Protein AF-A0A8X7WHZ4-F1 (afdb_monomer)

pLDDT: mean 87.05, std 12.09, range [49.41, 98.06]

Organism: Brassica carinata (NCBI:txid52824)

Nearest PDB structures (foldseek):
  6ik8-assembly1_B  TM=5.846E-01  e=3.376E-05  Solanum lycopersicum
  3w5g-assembly2_B  TM=5.851E-01  e=4.104E-05  Solanum lycopersicum
  3w5f-assembly2_B  TM=6.446E-01  e=1.241E-04  Solanum lycopersicum

Radius of gyration: 20.97 Å; Cα contacts (8 Å, |Δi|>4): 102; chains: 1; bounding box: 47×42×49 Å

Structure (mmCIF, N/CA/C/O backbone):
data_AF-A0A8X7WHZ4-F1
#
_entry.id   AF-A0A8X7WHZ4-F1
#
loop_
_atom_site.group_PDB
_atom_site.id
_atom_site.type_symbol
_atom_site.label_atom_id
_atom_site.label_alt_id
_atom_site.label_comp_id
_atom_site.label_asym_id
_atom_site.label_entity_id
_atom_site.label_seq_id
_atom_site.pdbx_PDB_ins_code
_atom_site.Cartn_x
_atom_site.Cartn_y
_atom_site.Cartn_z
_atom_site.occupancy
_atom_site.B_iso_or_equiv
_atom_site.auth_seq_id
_atom_site.auth_comp_id
_atom_site.auth_asym_id
_atom_site.auth_atom_id
_atom_site.pdbx_PDB_model_num
ATOM 1 N N . MET A 1 1 ? -17.214 -5.904 23.981 1.00 49.41 1 MET A N 1
ATOM 2 C CA . MET A 1 1 ? -16.076 -6.422 23.190 1.00 49.41 1 MET A CA 1
ATOM 3 C C . MET A 1 1 ? -15.642 -5.306 22.251 1.00 49.41 1 MET A C 1
ATOM 5 O O . MET A 1 1 ? -16.385 -5.040 21.320 1.00 49.41 1 MET A O 1
ATOM 9 N N . GLN A 1 2 ? -14.577 -4.552 22.545 1.00 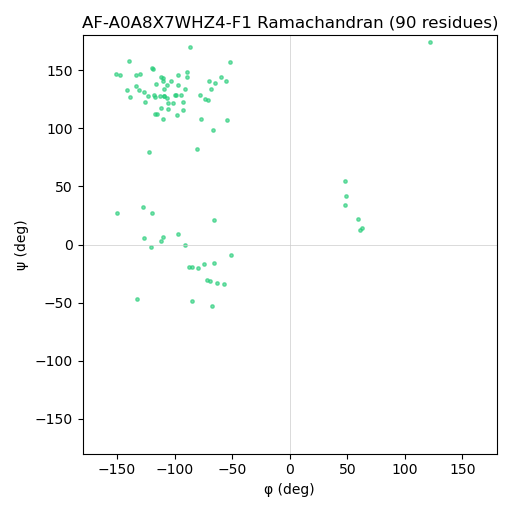57.50 2 GLN A N 1
ATOM 10 C CA . GLN A 1 2 ? -14.266 -3.334 21.767 1.00 57.50 2 GLN A CA 1
ATOM 11 C C . GLN A 1 2 ? -12.763 -2.991 21.686 1.00 57.50 2 GLN A C 1
ATOM 13 O O . GLN A 1 2 ? -12.409 -1.839 21.490 1.00 57.50 2 GLN A O 1
ATOM 18 N N . ASN A 1 3 ? -11.877 -3.991 21.784 1.00 76.00 3 ASN A N 1
ATOM 19 C CA . ASN A 1 3 ? -10.418 -3.787 21.747 1.00 76.00 3 ASN A CA 1
ATOM 20 C C . ASN A 1 3 ? -9.700 -4.657 20.702 1.00 76.00 3 ASN A C 1
ATOM 22 O O . ASN A 1 3 ? -8.568 -5.076 20.920 1.00 76.00 3 ASN A O 1
ATOM 26 N N . CYS A 1 4 ? -10.337 -4.968 19.575 1.00 89.38 4 CYS A N 1
ATOM 27 C CA . CYS A 1 4 ? -9.646 -5.631 18.471 1.00 89.38 4 CYS A CA 1
ATOM 28 C C . CYS A 1 4 ? -9.659 -4.762 17.217 1.00 89.38 4 CYS A C 1
ATOM 30 O O . CYS A 1 4 ? -10.551 -3.946 17.015 1.00 89.38 4 CYS A O 1
ATOM 32 N N . VAL A 1 5 ? -8.632 -4.936 16.393 1.00 93.75 5 VAL A N 1
ATOM 33 C CA . VAL A 1 5 ? -8.524 -4.327 15.070 1.00 93.75 5 VAL A CA 1
ATOM 34 C C . VAL A 1 5 ? -8.489 -5.479 14.070 1.00 93.75 5 VAL A C 1
ATOM 36 O O . VAL A 1 5 ? -7.545 -6.267 14.094 1.00 93.75 5 VAL A O 1
ATOM 39 N N . PRO A 1 6 ? -9.530 -5.649 13.241 1.00 95.25 6 PRO A N 1
ATOM 40 C CA . PRO A 1 6 ? -9.531 -6.644 12.181 1.00 95.25 6 PRO A CA 1
ATOM 41 C C . PRO A 1 6 ? -8.474 -6.371 11.108 1.00 95.25 6 PRO A C 1
ATOM 43 O O . PRO A 1 6 ? -8.316 -5.241 10.638 1.00 95.25 6 PRO A O 1
ATOM 46 N N . PHE A 1 7 ? -7.835 -7.452 10.666 1.00 97.12 7 PHE A N 1
ATOM 47 C CA . PHE A 1 7 ? -6.950 -7.489 9.507 1.00 97.12 7 PHE A CA 1
ATOM 48 C C . PHE A 1 7 ? -7.555 -8.426 8.463 1.00 97.12 7 PHE A C 1
ATOM 50 O O . PHE A 1 7 ? -7.901 -9.567 8.775 1.00 97.12 7 PHE A O 1
ATOM 57 N N . LEU A 1 8 ? -7.710 -7.941 7.231 1.00 97.56 8 LEU A N 1
ATOM 58 C CA . LEU A 1 8 ? -8.201 -8.735 6.105 1.00 97.56 8 LEU A CA 1
ATOM 59 C C . LEU A 1 8 ? -7.052 -8.975 5.127 1.00 97.56 8 LEU A C 1
ATOM 61 O O . LEU A 1 8 ? -6.636 -8.045 4.436 1.00 97.56 8 LEU A O 1
ATOM 65 N N . SER A 1 9 ? -6.552 -10.208 5.076 1.00 97.69 9 SER A N 1
ATOM 66 C CA . SER A 1 9 ? -5.391 -10.586 4.264 1.00 97.69 9 SER A CA 1
ATOM 67 C C . SER A 1 9 ? -5.793 -11.406 3.041 1.00 97.69 9 SER A C 1
ATOM 69 O O . SER A 1 9 ? -6.611 -12.321 3.125 1.00 97.69 9 SER A O 1
ATOM 71 N N . ASN A 1 10 ? -5.185 -11.090 1.902 1.00 98.06 10 ASN A N 1
ATOM 72 C CA . ASN A 1 10 ? -5.246 -11.871 0.678 1.00 98.06 10 ASN A CA 1
ATOM 73 C C . ASN A 1 10 ? -3.848 -12.404 0.348 1.00 98.06 10 ASN A C 1
ATOM 75 O O . ASN A 1 10 ? -2.962 -11.634 -0.017 1.00 98.06 10 ASN A O 1
ATOM 79 N N . TYR A 1 11 ? -3.673 -13.721 0.443 1.00 97.44 11 TYR A N 1
ATOM 80 C CA . TYR A 1 11 ? -2.405 -14.402 0.167 1.00 97.44 11 TYR A CA 1
ATOM 81 C C . TYR A 1 11 ? -2.255 -14.858 -1.296 1.00 97.44 11 TYR A C 1
ATOM 83 O O . TYR A 1 11 ? -1.228 -15.427 -1.658 1.00 97.44 11 TYR A O 1
ATOM 91 N N . HIS A 1 12 ? -3.248 -14.622 -2.163 1.00 96.62 12 HIS A N 1
ATOM 92 C CA . HIS A 1 12 ? -3.102 -14.906 -3.590 1.00 96.62 12 HIS A CA 1
ATOM 93 C C . HIS A 1 12 ? -2.145 -13.900 -4.234 1.00 96.62 12 HIS A C 1
ATOM 95 O O . HIS A 1 12 ? -2.376 -12.696 -4.163 1.00 96.62 12 HIS A O 1
ATOM 101 N N . MET A 1 13 ? -1.095 -14.395 -4.894 1.00 93.38 13 MET A N 1
ATOM 102 C CA . MET A 1 13 ? -0.022 -13.549 -5.439 1.00 93.38 13 MET A CA 1
ATOM 103 C C . MET A 1 13 ? -0.456 -12.685 -6.625 1.00 93.38 13 MET A C 1
ATOM 105 O O . MET A 1 13 ? 0.045 -11.583 -6.790 1.00 93.38 13 MET A O 1
ATOM 109 N N . ASN A 1 14 ? -1.401 -13.174 -7.434 1.00 95.75 14 ASN A N 1
ATOM 110 C CA . ASN A 1 14 ? -1.719 -12.577 -8.738 1.00 95.75 14 ASN A CA 1
ATOM 111 C C . ASN A 1 14 ? -3.208 -12.244 -8.910 1.00 95.75 14 ASN A C 1
ATOM 113 O O . ASN A 1 14 ? -3.636 -11.882 -10.002 1.00 95.75 14 ASN A O 1
ATOM 117 N N . ALA A 1 15 ? -4.023 -12.417 -7.866 1.00 96.62 15 ALA A N 1
ATOM 118 C CA . ALA A 1 15 ? -5.470 -12.276 -7.967 1.00 96.62 15 ALA A CA 1
ATOM 119 C C . ALA A 1 15 ? -6.042 -11.433 -6.828 1.00 96.62 15 ALA A C 1
ATOM 121 O O . ALA A 1 15 ? -5.706 -11.620 -5.657 1.00 96.62 15 ALA A O 1
ATOM 122 N N . HIS A 1 16 ? -6.959 -10.534 -7.187 1.00 96.81 16 HIS A N 1
ATOM 123 C CA . HIS A 1 16 ? -7.786 -9.816 -6.226 1.00 96.81 16 HIS A CA 1
ATOM 124 C C . HIS A 1 16 ? -8.789 -10.773 -5.576 1.00 96.81 16 HIS A C 1
ATOM 126 O O . HIS A 1 16 ? -9.395 -11.602 -6.254 1.00 96.81 16 HIS A O 1
ATOM 132 N N . ALA A 1 17 ? -9.022 -10.609 -4.277 1.00 97.38 17 ALA A N 1
ATOM 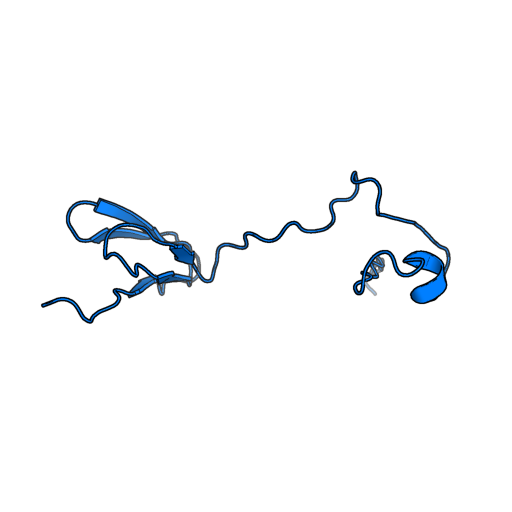133 C CA . ALA A 1 17 ? -10.054 -11.336 -3.549 1.00 97.38 17 ALA A CA 1
ATOM 134 C C . ALA A 1 17 ? -11.190 -10.389 -3.154 1.00 97.38 17 ALA A C 1
ATOM 136 O O . ALA A 1 17 ? -10.956 -9.240 -2.780 1.00 97.38 17 ALA A O 1
ATOM 137 N N . LYS A 1 18 ? -12.433 -10.876 -3.198 1.00 97.44 18 LYS A N 1
ATOM 138 C CA . LYS A 1 18 ? -13.590 -10.170 -2.641 1.00 97.44 18 LYS A CA 1
ATOM 139 C C . LYS A 1 18 ? -14.099 -10.948 -1.440 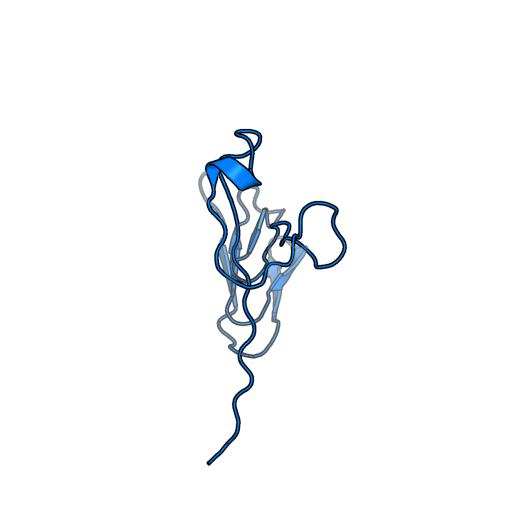1.00 97.44 18 LYS A C 1
ATOM 141 O O . LYS A 1 18 ? -14.534 -12.085 -1.585 1.00 97.44 18 LYS A O 1
ATOM 146 N N . VAL A 1 19 ? -14.058 -10.332 -0.267 1.00 96.00 19 VAL A N 1
ATOM 147 C CA . VAL A 1 19 ? -14.470 -10.964 0.992 1.00 96.00 19 VAL A CA 1
ATOM 148 C C . VAL A 1 19 ? -15.624 -10.200 1.624 1.00 96.00 19 VAL A C 1
ATOM 150 O O . VAL A 1 19 ? -15.771 -8.996 1.409 1.00 96.00 19 VAL A O 1
ATOM 153 N N . VAL A 1 20 ? -16.457 -10.900 2.393 1.00 96.88 20 VAL A N 1
ATOM 154 C CA . VAL A 1 20 ? -17.512 -10.283 3.202 1.00 96.88 20 VAL A CA 1
ATOM 155 C C . VAL A 1 20 ? -17.093 -10.323 4.662 1.00 96.88 20 VAL A C 1
ATOM 157 O O . VAL A 1 20 ? -16.890 -11.397 5.218 1.00 96.88 20 VAL A O 1
ATOM 160 N N . PHE A 1 21 ? -17.008 -9.156 5.292 1.00 95.88 21 PHE A N 1
ATOM 161 C CA . PHE A 1 21 ? -16.766 -9.007 6.725 1.00 95.88 21 PHE A CA 1
ATOM 162 C C . PHE A 1 21 ? -17.800 -8.033 7.291 1.00 95.88 21 PHE A C 1
ATOM 164 O O . PHE A 1 21 ? -18.074 -7.001 6.684 1.00 95.88 21 PHE A O 1
ATOM 171 N N . ASN A 1 22 ? -18.448 -8.370 8.409 1.00 94.38 22 ASN A N 1
ATOM 172 C CA . ASN A 1 22 ? -19.514 -7.546 9.003 1.00 94.38 22 ASN A CA 1
ATOM 173 C C . ASN A 1 22 ? -20.597 -7.086 8.001 1.00 94.38 22 ASN A C 1
ATOM 175 O O . ASN A 1 22 ? -21.045 -5.939 8.034 1.00 94.38 22 ASN A O 1
ATOM 179 N N . LYS A 1 23 ? -21.026 -7.987 7.099 1.00 96.00 23 LYS A N 1
ATOM 180 C CA . LYS A 1 23 ? -22.021 -7.727 6.033 1.00 96.00 23 LYS A CA 1
ATOM 181 C C . LYS A 1 23 ? -21.591 -6.665 5.002 1.00 96.00 23 LYS A C 1
ATOM 183 O O . LYS A 1 23 ? -22.421 -6.189 4.234 1.00 96.00 23 LYS A O 1
ATOM 188 N N . ARG A 1 24 ? -20.306 -6.299 4.966 1.00 95.31 24 ARG A N 1
ATOM 189 C CA . ARG A 1 24 ? -19.705 -5.386 3.986 1.00 95.31 24 ARG A CA 1
ATOM 190 C C . ARG A 1 24 ? -18.752 -6.147 3.079 1.00 95.31 24 ARG A C 1
ATOM 192 O O . ARG A 1 24 ? -18.075 -7.070 3.525 1.00 95.31 24 ARG A O 1
ATOM 199 N N . HIS A 1 25 ? -18.700 -5.754 1.811 1.00 96.88 25 HIS A N 1
ATOM 200 C CA . HIS A 1 25 ? -17.767 -6.321 0.844 1.00 96.88 25 HIS A CA 1
ATOM 201 C C . HIS A 1 25 ? -16.463 -5.523 0.823 1.00 96.88 25 HIS A C 1
ATOM 203 O O . HIS A 1 25 ? -16.495 -4.300 0.712 1.00 96.88 25 HIS A O 1
ATOM 209 N N . TYR A 1 26 ? -15.333 -6.224 0.843 1.00 96.69 26 TYR A N 1
ATOM 210 C CA . TYR A 1 26 ? -14.000 -5.646 0.701 1.00 96.69 26 TYR A CA 1
ATOM 211 C C . TYR A 1 26 ? -13.290 -6.302 -0.477 1.00 96.69 26 TYR A C 1
ATOM 213 O O . TYR A 1 26 ? -13.210 -7.528 -0.551 1.00 96.69 26 TYR A O 1
ATOM 221 N N . THR A 1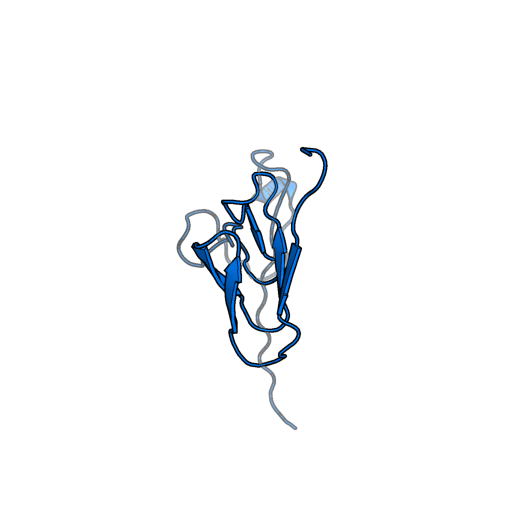 27 ? -12.774 -5.480 -1.388 1.00 96.56 27 THR A N 1
ATOM 222 C CA . THR A 1 27 ? -11.882 -5.931 -2.459 1.00 96.56 27 THR A CA 1
ATOM 223 C C . THR A 1 27 ? -10.448 -5.782 -1.976 1.00 96.56 27 THR A C 1
ATOM 225 O O . THR A 1 27 ? -9.987 -4.666 -1.734 1.00 96.56 27 THR A O 1
ATOM 228 N N . LEU A 1 28 ? -9.752 -6.903 -1.837 1.00 97.06 28 LEU A N 1
ATOM 229 C CA . LEU A 1 28 ? -8.364 -6.980 -1.407 1.00 97.06 28 LEU A CA 1
ATOM 230 C C . LEU A 1 28 ? -7.476 -7.188 -2.639 1.00 97.06 28 LEU A C 1
ATOM 232 O O . LEU A 1 28 ? -7.674 -8.171 -3.361 1.00 97.06 28 LEU A O 1
ATOM 236 N N . PRO A 1 29 ? -6.511 -6.294 -2.908 1.00 97.25 29 PRO A N 1
ATOM 237 C CA . PRO A 1 29 ? -5.458 -6.545 -3.883 1.00 97.25 29 PRO A CA 1
ATOM 238 C C . PRO A 1 29 ? -4.731 -7.865 -3.651 1.00 97.25 29 PRO A C 1
ATOM 240 O O . PRO A 1 29 ? -4.750 -8.412 -2.542 1.00 97.25 29 PRO A O 1
ATOM 243 N N . ALA A 1 30 ? -4.114 -8.378 -4.711 1.00 97.12 30 ALA A N 1
ATOM 244 C CA . ALA A 1 30 ? -3.221 -9.520 -4.614 1.00 97.12 30 ALA A CA 1
ATOM 245 C C . ALA A 1 30 ? -2.111 -9.236 -3.590 1.00 97.12 30 ALA A C 1
ATOM 247 O O . ALA A 1 30 ? -1.641 -8.104 -3.491 1.00 97.12 30 ALA A O 1
ATOM 248 N N . TRP A 1 31 ? -1.749 -10.253 -2.810 1.00 97.44 31 TRP A N 1
ATOM 249 C CA . TRP A 1 31 ? -0.690 -10.190 -1.801 1.00 97.44 31 TRP A CA 1
ATOM 250 C C . TRP A 1 31 ? -0.764 -8.961 -0.879 1.00 97.44 31 TRP A C 1
ATOM 252 O O . TRP A 1 31 ? 0.174 -8.172 -0.765 1.00 97.44 31 TRP A O 1
ATOM 262 N N . SER A 1 32 ? -1.912 -8.760 -0.232 1.00 97.75 32 SER A N 1
ATOM 263 C CA . SER A 1 32 ? -2.149 -7.548 0.557 1.00 97.75 32 SER A CA 1
ATOM 264 C C . SER A 1 32 ? -2.867 -7.808 1.871 1.00 97.75 32 SER A C 1
ATOM 266 O O . SER A 1 32 ? -3.567 -8.807 2.029 1.00 97.75 32 SER A O 1
ATOM 268 N N . THR A 1 33 ? -2.711 -6.886 2.820 1.00 97.31 33 THR A N 1
ATOM 269 C CA . THR A 1 33 ? -3.493 -6.850 4.060 1.00 97.31 33 THR A CA 1
ATOM 270 C C . THR A 1 33 ? -4.127 -5.477 4.241 1.00 97.31 33 THR A C 1
ATOM 272 O O . THR A 1 33 ? -3.446 -4.461 4.116 1.00 97.31 33 THR A O 1
ATOM 275 N N . SER A 1 34 ? -5.428 -5.453 4.542 1.00 97.06 34 SER A N 1
ATOM 276 C CA . SER A 1 34 ? -6.188 -4.248 4.896 1.00 97.06 34 SER A CA 1
ATOM 277 C C . SER A 1 34 ? -6.433 -4.161 6.402 1.00 97.06 34 SER A C 1
ATOM 279 O O . SER A 1 34 ? -6.767 -5.170 7.024 1.00 97.06 34 SER A O 1
ATOM 281 N N . ILE A 1 35 ? -6.337 -2.955 6.966 1.00 96.12 35 ILE A N 1
ATOM 282 C CA . ILE A 1 35 ? -6.513 -2.676 8.404 1.00 96.12 35 ILE A CA 1
ATOM 283 C C . ILE A 1 35 ? -7.822 -1.911 8.623 1.00 96.12 35 ILE A C 1
ATOM 285 O O . ILE A 1 35 ? -8.046 -0.887 7.972 1.00 96.12 35 ILE A O 1
ATOM 289 N N . LEU A 1 36 ? -8.688 -2.396 9.524 1.00 96.06 36 LEU A N 1
ATOM 290 C CA . LEU A 1 36 ? -10.003 -1.799 9.800 1.00 96.06 36 LEU A CA 1
ATOM 291 C C . LEU A 1 36 ? -10.154 -1.407 11.285 1.00 96.06 36 LEU A C 1
ATOM 293 O O . LEU A 1 36 ? -10.814 -2.129 12.030 1.00 96.06 36 LEU A O 1
ATOM 297 N N . PRO A 1 37 ? -9.602 -0.271 11.748 1.00 94.44 37 PRO A N 1
ATOM 298 C CA . PRO A 1 37 ? -9.638 0.116 13.165 1.00 94.44 37 PRO A CA 1
ATOM 299 C C . PRO A 1 37 ? -11.054 0.220 13.749 1.00 94.44 37 PRO A C 1
ATOM 301 O O . PRO A 1 37 ? -11.291 -0.130 14.901 1.00 94.44 37 PRO A O 1
ATOM 304 N N . ASP A 1 38 ? -12.019 0.654 12.938 1.00 93.50 38 ASP A N 1
ATOM 305 C CA . ASP A 1 38 ? -13.425 0.835 13.316 1.00 93.50 38 ASP A CA 1
ATOM 306 C C . ASP A 1 38 ? -14.320 -0.365 12.935 1.00 93.50 38 ASP A C 1
ATOM 308 O O . ASP A 1 38 ? -15.546 -0.288 13.042 1.00 93.50 38 ASP A O 1
ATOM 312 N N . HIS A 1 39 ? -13.720 -1.477 12.486 1.00 93.25 39 HIS A N 1
ATOM 313 C CA . HIS A 1 39 ? -14.395 -2.684 11.986 1.00 93.25 39 HIS A CA 1
ATOM 314 C C . HIS A 1 39 ? -15.282 -2.471 10.747 1.00 93.25 3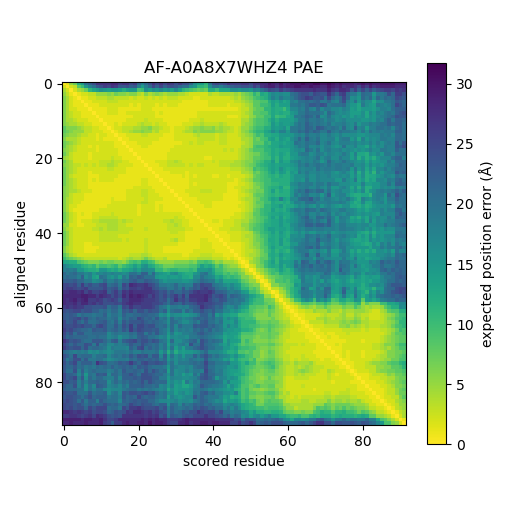9 HIS A C 1
ATOM 316 O O . HIS A 1 39 ? -16.097 -3.343 10.415 1.00 93.25 39 HIS A O 1
ATOM 322 N N . ARG A 1 40 ? -15.173 -1.316 10.081 1.00 93.00 40 ARG A N 1
ATOM 323 C CA . ARG A 1 40 ? -16.057 -0.910 8.981 1.00 93.00 40 ARG A CA 1
ATOM 324 C C . ARG A 1 40 ? -15.282 -0.394 7.778 1.00 93.00 40 ARG A C 1
ATOM 326 O O . ARG A 1 40 ? -15.590 -0.806 6.661 1.00 93.00 40 ARG A O 1
ATOM 333 N N . ASN A 1 41 ? -14.305 0.474 7.984 1.00 93.62 41 ASN A N 1
ATOM 334 C CA . ASN A 1 41 ? -13.569 1.159 6.936 1.00 93.62 41 ASN A CA 1
ATOM 335 C C . ASN A 1 41 ? -12.122 0.669 6.919 1.00 93.62 41 ASN A C 1
ATOM 337 O O . ASN A 1 41 ? -11.441 0.666 7.941 1.00 93.62 41 ASN A O 1
ATOM 341 N N . ALA A 1 42 ? -11.659 0.245 5.743 1.00 93.25 42 ALA A N 1
ATOM 342 C CA . ALA A 1 42 ? -10.250 -0.054 5.542 1.00 93.25 42 ALA A CA 1
ATOM 343 C C . ALA A 1 42 ? -9.504 1.274 5.384 1.00 93.25 42 ALA A C 1
ATOM 345 O O . ALA A 1 42 ? -9.669 1.942 4.367 1.00 93.25 42 ALA A O 1
ATOM 346 N N . VAL A 1 43 ? -8.731 1.657 6.399 1.00 94.19 43 VAL A N 1
ATOM 347 C CA . VAL A 1 43 ? -7.980 2.929 6.403 1.00 94.19 43 VAL A CA 1
ATOM 348 C C . VAL A 1 43 ? -6.608 2.791 5.753 1.00 94.19 43 VAL A C 1
ATOM 350 O O . VAL A 1 43 ? -6.005 3.779 5.364 1.00 94.19 43 VAL A O 1
ATOM 353 N N . TYR A 1 44 ? -6.112 1.559 5.648 1.00 93.88 44 TYR A N 1
ATOM 354 C CA . TYR A 1 44 ? -4.822 1.254 5.054 1.00 93.88 44 TYR A CA 1
ATOM 355 C C . TYR A 1 44 ? -4.865 -0.110 4.367 1.00 93.88 44 TYR A C 1
ATOM 357 O O . TYR A 1 44 ? -5.539 -1.030 4.846 1.00 93.88 44 TYR A O 1
ATOM 365 N N . ASN A 1 45 ? -4.129 -0.243 3.264 1.00 95.50 45 ASN A N 1
ATOM 366 C CA . ASN A 1 45 ? -3.856 -1.510 2.599 1.00 95.50 45 ASN A CA 1
ATOM 367 C C . ASN A 1 45 ? -2.407 -1.523 2.100 1.00 95.50 45 ASN A C 1
ATOM 369 O O . ASN A 1 45 ? -1.981 -0.583 1.444 1.00 95.50 45 ASN A O 1
ATOM 373 N N . THR A 1 46 ? -1.678 -2.608 2.352 1.00 94.31 46 THR A N 1
ATOM 374 C CA . THR A 1 46 ? -0.240 -2.712 2.032 1.00 94.31 46 THR A CA 1
ATOM 375 C C . THR A 1 46 ? 0.098 -2.686 0.537 1.00 94.31 46 THR A C 1
ATOM 377 O O . THR A 1 46 ? 1.259 -2.524 0.189 1.00 94.31 46 THR A O 1
ATOM 380 N N . ALA A 1 47 ? -0.881 -2.890 -0.347 1.00 93.50 47 ALA A N 1
ATOM 381 C CA . ALA A 1 47 ? -0.702 -2.876 -1.800 1.00 93.50 47 ALA A CA 1
ATOM 382 C C . ALA A 1 47 ? -1.354 -1.654 -2.467 1.00 93.50 47 ALA A C 1
ATOM 384 O O . ALA A 1 47 ? -1.418 -1.580 -3.694 1.00 93.50 47 ALA A O 1
ATOM 385 N N . ARG A 1 48 ? -1.874 -0.708 -1.677 1.00 87.88 48 ARG A N 1
ATOM 386 C CA . ARG A 1 48 ? -2.334 0.591 -2.166 1.00 87.88 48 ARG A CA 1
ATOM 387 C C . ARG A 1 48 ? -1.366 1.651 -1.677 1.00 87.88 48 ARG A C 1
ATOM 389 O O . ARG A 1 48 ? -1.073 1.722 -0.490 1.00 87.88 48 ARG A O 1
ATOM 396 N N . TYR A 1 49 ? -0.890 2.453 -2.612 1.00 79.31 49 TYR A N 1
ATOM 397 C CA . TYR A 1 49 ? -0.034 3.592 -2.345 1.00 79.31 49 TYR A CA 1
ATOM 398 C C . TYR A 1 49 ? -0.873 4.852 -2.531 1.00 79.31 49 TYR A C 1
ATOM 400 O O . TYR A 1 49 ? -1.542 4.981 -3.554 1.00 79.31 49 TYR A O 1
ATOM 408 N N . ASP A 1 50 ? -0.889 5.711 -1.517 1.00 68.69 50 ASP A N 1
ATOM 409 C CA . ASP A 1 50 ? -1.673 6.956 -1.487 1.00 68.69 50 ASP A CA 1
ATOM 410 C C . ASP A 1 50 ? -0.752 8.178 -1.339 1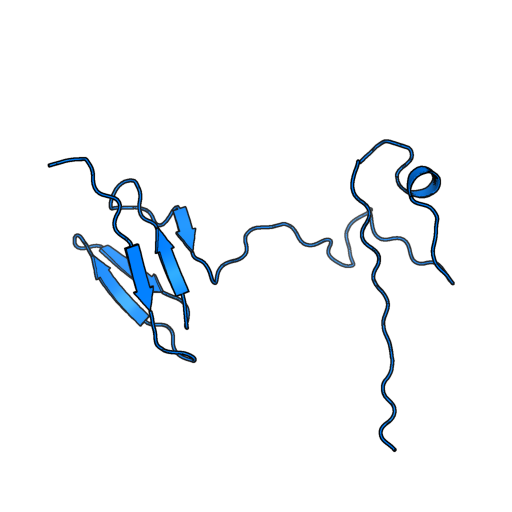.00 68.69 50 ASP A C 1
ATOM 412 O O . ASP A 1 50 ? -1.124 9.186 -0.752 1.00 68.69 50 ASP A O 1
ATOM 416 N N . GLU A 1 51 ? 0.496 8.064 -1.802 1.00 67.88 51 GLU A N 1
ATOM 417 C CA . GLU A 1 51 ? 1.434 9.186 -1.814 1.00 67.88 51 GLU A CA 1
ATOM 418 C C . GLU A 1 51 ? 1.432 9.840 -3.197 1.00 67.88 51 GLU A C 1
ATOM 420 O O . GLU A 1 51 ? 1.472 9.155 -4.227 1.00 67.88 51 GLU A O 1
ATOM 425 N N . ASP A 1 52 ? 1.438 11.171 -3.211 1.00 59.53 52 ASP A N 1
ATOM 426 C CA . ASP A 1 52 ? 1.644 11.953 -4.422 1.00 59.53 52 ASP A CA 1
ATOM 427 C C . ASP A 1 52 ? 3.078 11.739 -4.919 1.00 59.53 52 ASP A C 1
ATOM 429 O O . ASP A 1 52 ? 4.038 12.345 -4.443 1.00 59.53 52 ASP A O 1
ATOM 433 N N . THR A 1 53 ? 3.251 10.860 -5.905 1.00 60.06 53 THR A N 1
ATOM 434 C CA . THR 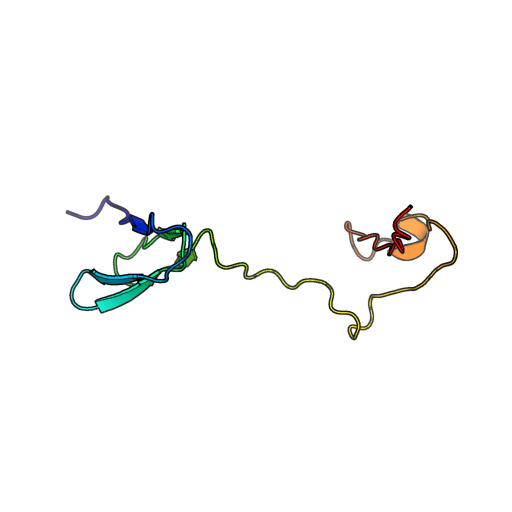A 1 53 ? 4.511 10.802 -6.648 1.00 60.06 53 THR A CA 1
ATOM 435 C C . THR A 1 53 ? 4.650 12.072 -7.477 1.00 60.06 53 THR A C 1
ATOM 437 O O . THR A 1 53 ? 3.712 12.427 -8.192 1.00 60.06 53 THR A O 1
ATOM 440 N N . ALA A 1 54 ? 5.821 12.712 -7.459 1.00 61.75 54 ALA A N 1
ATOM 441 C CA . ALA A 1 54 ? 6.123 13.810 -8.374 1.00 61.75 54 ALA A CA 1
ATOM 442 C C . ALA A 1 54 ? 5.899 13.346 -9.828 1.00 61.75 54 ALA A C 1
ATOM 444 O O . ALA A 1 54 ? 6.645 12.521 -10.360 1.00 61.75 54 ALA A O 1
ATOM 445 N N . THR A 1 55 ? 4.826 13.828 -10.458 1.00 63.00 55 THR A N 1
ATOM 446 C CA . THR A 1 55 ? 4.466 13.463 -11.833 1.00 63.00 55 THR A CA 1
ATOM 447 C C . THR A 1 55 ? 5.136 14.420 -12.812 1.00 63.00 55 THR A C 1
ATOM 449 O O . THR A 1 55 ? 5.244 15.610 -12.533 1.00 63.00 55 THR A O 1
ATOM 452 N N . TYR A 1 56 ? 5.560 13.912 -13.978 1.00 59.94 56 TYR A N 1
ATOM 453 C CA . TYR A 1 56 ? 6.316 14.623 -15.035 1.00 59.94 56 TYR A CA 1
ATOM 454 C C . TYR A 1 56 ? 5.720 15.977 -15.504 1.00 59.94 56 TYR A C 1
ATOM 456 O O . TYR A 1 56 ? 6.370 16.703 -16.249 1.00 59.94 56 TYR A O 1
ATOM 464 N N . GLY A 1 57 ? 4.499 16.330 -15.084 1.00 55.66 57 GLY A N 1
ATOM 465 C CA . GLY A 1 57 ? 3.801 17.564 -15.452 1.00 55.66 57 GLY A CA 1
ATOM 466 C C . GLY A 1 57 ? 3.596 18.584 -14.328 1.00 55.66 57 GLY A C 1
ATOM 467 O O . GLY A 1 57 ? 2.949 19.596 -14.586 1.00 55.66 57 GLY A O 1
ATOM 468 N N . ASP A 1 58 ? 4.093 18.345 -13.111 1.00 64.06 58 ASP A N 1
ATOM 469 C CA . ASP A 1 58 ? 3.977 19.319 -12.020 1.00 64.06 58 ASP A CA 1
ATOM 470 C C . ASP A 1 58 ? 5.171 20.292 -11.996 1.00 64.06 58 ASP A C 1
ATOM 472 O O . ASP A 1 58 ? 6.294 19.933 -12.361 1.00 64.06 58 ASP A O 1
ATOM 476 N N . HIS A 1 59 ? 4.935 21.531 -11.554 1.00 59.91 59 HIS A N 1
ATOM 477 C CA . HIS A 1 59 ? 5.855 22.683 -11.595 1.00 59.91 59 HIS A CA 1
ATOM 478 C C . HIS A 1 59 ? 7.122 22.540 -10.710 1.00 59.91 59 HIS A C 1
ATOM 480 O O . HIS A 1 59 ? 7.744 23.541 -10.355 1.00 59.91 59 HIS A O 1
ATOM 486 N N . GLY A 1 60 ? 7.517 21.315 -10.349 1.00 67.38 60 GLY A N 1
ATOM 487 C CA . GLY A 1 60 ? 8.668 20.983 -9.503 1.00 67.38 60 GLY A CA 1
ATOM 488 C C . GLY A 1 60 ? 9.725 20.086 -10.158 1.00 67.38 60 GLY A C 1
ATOM 489 O O . GLY A 1 60 ? 10.741 19.804 -9.526 1.00 67.38 60 GLY A O 1
ATOM 490 N N . ILE A 1 61 ? 9.531 19.631 -11.402 1.00 76.75 61 ILE A N 1
ATOM 491 C CA . ILE A 1 61 ? 10.522 18.793 -12.097 1.00 76.75 61 ILE A CA 1
ATOM 492 C C . ILE A 1 61 ? 11.460 19.661 -12.927 1.00 76.75 61 ILE A C 1
ATOM 494 O O . ILE A 1 61 ? 11.044 20.385 -13.830 1.00 76.75 61 ILE A O 1
ATOM 498 N N . ILE A 1 62 ? 12.755 19.547 -12.638 1.00 82.75 62 ILE A N 1
ATOM 499 C CA . ILE A 1 62 ? 13.823 20.266 -13.331 1.00 82.75 62 ILE A CA 1
ATOM 500 C C . ILE A 1 62 ? 14.741 19.238 -13.995 1.00 82.75 62 ILE A C 1
ATOM 502 O O . ILE A 1 62 ? 15.216 18.305 -13.351 1.00 82.75 62 ILE A O 1
ATOM 506 N N . THR A 1 63 ? 15.013 19.409 -15.290 1.00 87.12 63 THR A N 1
ATOM 507 C CA . THR A 1 63 ? 15.974 18.583 -16.036 1.00 87.12 63 THR A CA 1
ATOM 508 C C . THR A 1 63 ? 17.344 19.250 -16.065 1.00 87.12 63 THR A C 1
ATOM 510 O O . THR A 1 63 ? 17.454 20.400 -16.491 1.00 87.12 63 THR A O 1
ATOM 513 N N . ALA A 1 64 ? 18.393 18.523 -15.687 1.00 88.38 64 ALA A N 1
ATOM 514 C CA . ALA A 1 64 ? 19.772 18.996 -15.756 1.00 88.38 64 ALA A CA 1
ATOM 515 C C . ALA A 1 64 ? 20.703 17.940 -16.366 1.00 88.38 64 ALA A C 1
ATOM 517 O O . ALA A 1 64 ? 20.522 16.738 -16.167 1.00 88.38 64 ALA A O 1
ATOM 518 N N . LEU A 1 65 ? 21.721 18.393 -17.105 1.00 86.06 65 LEU A N 1
ATOM 519 C CA . LEU A 1 65 ? 22.824 17.544 -17.558 1.00 86.06 65 LEU A CA 1
ATOM 520 C C . LEU A 1 65 ? 23.823 17.381 -16.404 1.00 86.06 65 LEU A C 1
ATOM 522 O O . LEU A 1 65 ? 24.809 18.107 -16.318 1.00 86.06 65 LEU A O 1
ATOM 526 N N . GLY A 1 66 ? 23.526 16.447 -15.500 1.00 86.25 66 GLY A N 1
ATOM 527 C CA . GLY A 1 66 ? 24.332 16.153 -14.312 1.00 86.25 66 GLY A CA 1
ATOM 528 C C . GLY A 1 66 ? 23.556 16.305 -13.002 1.00 86.25 66 GLY A C 1
ATOM 529 O O . GLY A 1 66 ? 22.399 16.722 -12.994 1.00 86.25 66 GLY A O 1
ATOM 530 N N . LEU A 1 67 ? 24.200 15.939 -11.891 1.00 90.00 67 LEU A N 1
ATOM 531 C CA . LEU A 1 67 ? 23.620 16.078 -10.554 1.00 90.00 67 LEU A CA 1
ATOM 532 C C . LEU A 1 67 ? 23.722 17.534 -10.093 1.00 90.00 67 LEU A C 1
ATOM 534 O O . LEU A 1 67 ? 24.798 18.131 -10.139 1.00 90.00 67 LEU A O 1
ATOM 538 N N . LEU A 1 68 ? 22.593 18.092 -9.661 1.00 91.19 68 LEU A N 1
ATOM 539 C CA . LEU A 1 68 ? 22.537 19.399 -9.016 1.00 91.19 68 LEU A CA 1
ATOM 540 C C . LEU A 1 68 ? 22.786 19.262 -7.510 1.00 91.19 68 LEU A C 1
ATOM 542 O O . LEU A 1 68 ? 22.866 18.161 -6.977 1.00 91.19 68 LEU A O 1
ATOM 546 N N . GLU A 1 69 ? 22.964 20.387 -6.832 1.00 91.75 69 GLU A N 1
ATOM 547 C CA . GLU A 1 69 ? 23.105 20.436 -5.379 1.00 91.75 69 GLU A CA 1
ATOM 548 C C . GLU A 1 69 ? 21.746 20.778 -4.744 1.00 91.75 69 GLU A C 1
ATOM 550 O O . GLU A 1 69 ? 20.943 21.507 -5.331 1.00 91.75 69 GLU A O 1
ATOM 555 N N . GLN A 1 70 ? 21.468 20.215 -3.567 1.00 89.38 70 GLN A N 1
ATOM 556 C CA . GLN A 1 70 ? 20.157 20.272 -2.929 1.00 89.38 70 GLN A CA 1
ATOM 557 C C . GLN A 1 70 ? 19.754 21.680 -2.470 1.00 89.38 70 GLN A C 1
ATOM 559 O O . GLN A 1 70 ? 18.674 22.120 -2.862 1.00 89.38 70 GLN A O 1
ATOM 564 N N . ILE A 1 71 ? 20.575 22.401 -1.689 1.00 90.88 71 ILE A N 1
ATOM 565 C CA . ILE A 1 71 ? 20.200 23.728 -1.160 1.00 90.88 71 ILE A CA 1
ATOM 566 C C . ILE A 1 71 ? 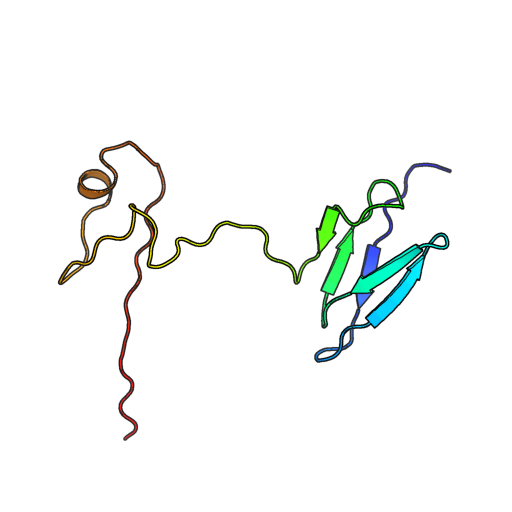19.988 24.740 -2.287 1.00 90.88 71 ILE A C 1
ATOM 568 O O . ILE A 1 71 ? 19.110 25.600 -2.217 1.00 90.88 71 ILE A O 1
ATOM 572 N N . ASN A 1 72 ? 20.748 24.609 -3.369 1.00 90.19 72 ASN A N 1
ATOM 573 C CA . ASN A 1 72 ? 20.645 25.482 -4.524 1.00 90.19 72 ASN A CA 1
ATOM 574 C C . ASN A 1 72 ? 19.358 25.234 -5.330 1.00 90.19 72 ASN A C 1
ATOM 576 O O . ASN A 1 72 ? 18.818 26.169 -5.925 1.00 90.19 72 ASN A O 1
ATOM 580 N N . VAL A 1 73 ? 18.855 23.994 -5.340 1.00 89.44 73 VAL A N 1
ATOM 581 C CA . VAL A 1 73 ? 17.613 23.621 -6.034 1.00 89.44 73 VAL A CA 1
ATOM 582 C C . VAL A 1 73 ? 16.384 23.896 -5.175 1.00 89.44 73 VAL A C 1
ATOM 584 O O . VAL A 1 73 ? 15.446 24.523 -5.661 1.00 89.44 73 VAL A O 1
ATOM 587 N N . THR A 1 74 ? 16.377 23.466 -3.910 1.00 88.19 74 THR A N 1
ATOM 588 C CA . THR A 1 74 ? 15.209 23.641 -3.037 1.00 88.19 74 THR A CA 1
ATOM 589 C C . THR A 1 74 ? 15.114 25.047 -2.467 1.00 88.19 74 THR A C 1
ATOM 591 O O . THR A 1 74 ? 14.037 25.437 -2.043 1.00 88.19 74 THR A O 1
ATOM 594 N N . ARG A 1 75 ? 16.205 25.827 -2.442 1.00 91.06 75 ARG A N 1
ATOM 595 C CA . ARG A 1 75 ? 16.251 27.169 -1.830 1.00 91.06 75 ARG A CA 1
ATOM 596 C C . ARG A 1 75 ? 15.647 27.215 -0.426 1.00 91.06 75 ARG A C 1
ATOM 598 O O . ARG A 1 75 ? 15.024 28.207 -0.058 1.00 91.06 75 ARG A O 1
ATOM 605 N N . ASP A 1 76 ? 15.809 26.129 0.323 1.00 89.94 76 ASP A N 1
ATOM 606 C CA . ASP A 1 76 ? 15.236 25.970 1.661 1.00 89.94 76 ASP A CA 1
ATOM 607 C C . ASP A 1 76 ? 13.695 26.084 1.705 1.00 89.94 76 ASP A C 1
ATOM 609 O O . ASP A 1 76 ? 13.100 26.378 2.737 1.00 89.94 76 ASP A O 1
ATOM 613 N N . THR A 1 77 ? 13.009 25.855 0.577 1.00 88.19 77 THR A N 1
ATOM 614 C CA . THR A 1 77 ? 11.539 25.773 0.542 1.00 88.19 77 THR A CA 1
ATOM 615 C C . THR A 1 77 ? 11.026 24.378 0.895 1.00 88.19 77 THR A C 1
ATOM 617 O O . THR A 1 77 ? 9.846 24.225 1.201 1.00 88.19 77 THR A O 1
ATOM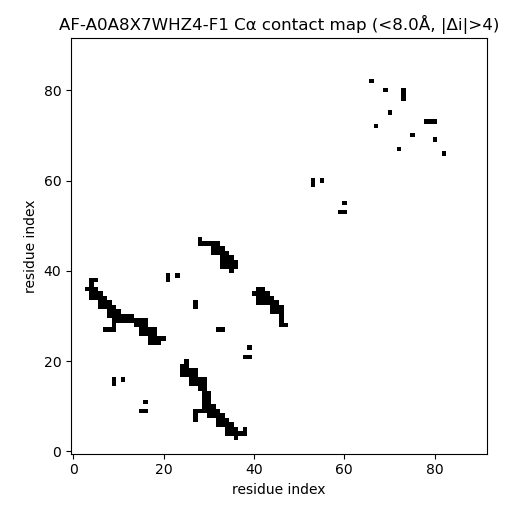 620 N N . SER A 1 78 ? 11.878 23.351 0.806 1.00 82.75 78 SER A N 1
ATOM 621 C CA . SER A 1 78 ? 11.571 21.965 1.173 1.00 82.75 78 SER A CA 1
ATOM 622 C C . SER A 1 78 ? 12.826 21.224 1.640 1.00 82.75 78 SER A C 1
ATOM 624 O O . SER A 1 78 ? 13.915 21.441 1.099 1.00 82.75 78 SER A O 1
ATOM 626 N N . ASP A 1 79 ? 12.636 20.298 2.583 1.00 87.50 79 ASP A N 1
ATOM 627 C CA . ASP A 1 79 ? 13.666 19.383 3.092 1.00 87.50 79 ASP A CA 1
ATOM 628 C C . ASP A 1 79 ? 14.007 18.246 2.109 1.00 87.50 79 ASP A C 1
ATOM 630 O O . ASP A 1 79 ? 15.038 17.586 2.254 1.00 87.50 79 ASP A O 1
ATOM 634 N N . TYR A 1 80 ? 13.156 17.997 1.105 1.00 83.88 80 TYR A N 1
ATOM 635 C CA . TYR A 1 80 ? 13.254 16.836 0.216 1.00 83.88 80 TYR A CA 1
ATOM 636 C C . TYR A 1 80 ? 13.526 17.238 -1.239 1.00 83.88 80 TYR A C 1
ATOM 638 O O . TYR A 1 80 ? 12.907 18.156 -1.775 1.00 83.88 80 TYR A O 1
ATOM 646 N N . LEU A 1 81 ? 14.416 16.492 -1.905 1.00 87.38 81 LEU A N 1
ATOM 647 C CA . LEU A 1 81 ? 14.684 16.600 -3.340 1.00 87.38 81 LEU A CA 1
ATOM 648 C C . LEU A 1 81 ? 14.854 15.207 -3.959 1.00 87.38 81 LEU A C 1
ATOM 650 O O . LEU A 1 81 ? 15.685 14.418 -3.511 1.00 87.38 81 LEU A O 1
ATOM 654 N N . TRP A 1 82 ? 14.093 14.919 -5.016 1.00 86.75 82 TRP A N 1
ATOM 655 C CA . TRP A 1 82 ? 14.135 13.642 -5.731 1.00 86.75 82 TRP A CA 1
ATOM 656 C C . TRP A 1 82 ? 14.994 13.738 -6.997 1.00 86.75 82 TRP A C 1
ATOM 658 O O . TRP A 1 82 ? 14.760 14.599 -7.843 1.00 86.75 82 TRP A O 1
ATOM 668 N N . TYR A 1 83 ? 15.950 12.818 -7.163 1.00 86.38 83 TYR A N 1
ATOM 669 C CA . TYR A 1 83 ? 16.720 12.660 -8.403 1.00 86.38 83 TYR A CA 1
ATOM 670 C C . TYR A 1 83 ? 16.160 11.515 -9.244 1.00 86.38 83 TYR A C 1
ATOM 672 O O . TYR A 1 83 ? 16.020 10.393 -8.759 1.00 86.38 83 TYR A O 1
ATOM 680 N N . ILE A 1 84 ? 15.890 11.786 -10.522 1.00 86.25 84 ILE A N 1
ATOM 681 C CA . ILE A 1 84 ? 15.372 10.806 -11.483 1.00 86.25 84 ILE A CA 1
ATOM 682 C C . ILE A 1 84 ? 16.301 10.793 -12.700 1.00 86.25 84 ILE A C 1
ATOM 684 O O . ILE A 1 84 ? 16.511 11.826 -13.333 1.00 86.25 84 ILE A O 1
ATOM 688 N N . ILE A 1 85 ? 16.855 9.625 -13.037 1.00 85.81 85 ILE A N 1
ATOM 689 C CA . ILE A 1 85 ? 17.693 9.422 -14.228 1.00 85.81 85 ILE A CA 1
ATOM 690 C C . ILE A 1 85 ? 17.204 8.208 -15.019 1.00 85.81 85 ILE A C 1
ATOM 692 O O . ILE A 1 85 ? 16.741 7.225 -14.445 1.00 85.81 85 ILE A O 1
ATOM 696 N N . SER A 1 86 ? 17.333 8.258 -16.343 1.00 83.62 86 SER A N 1
ATOM 697 C CA . SER A 1 86 ? 17.029 7.134 -17.233 1.00 83.62 86 SER A CA 1
ATOM 698 C C . SER A 1 86 ? 18.311 6.564 -17.829 1.00 83.62 86 SER A C 1
ATOM 700 O O . SER A 1 86 ? 19.136 7.318 -18.345 1.00 83.62 86 SER A O 1
ATOM 702 N N . PHE A 1 87 ? 18.452 5.242 -17.830 1.00 84.56 87 PHE A N 1
ATOM 703 C CA . PHE A 1 87 ? 19.494 4.538 -18.573 1.00 84.56 87 PHE A CA 1
ATOM 704 C C . PHE A 1 87 ? 18.861 3.769 -19.733 1.00 84.56 87 PHE A C 1
ATOM 706 O O . PHE A 1 87 ? 17.790 3.182 -19.594 1.00 84.56 87 PHE A O 1
ATOM 713 N N . VAL A 1 88 ? 19.528 3.764 -20.885 1.00 87.94 88 VAL A N 1
ATOM 714 C CA . VAL A 1 88 ? 19.142 2.916 -22.015 1.00 87.94 88 VAL A CA 1
ATOM 715 C C . VAL A 1 88 ? 20.023 1.677 -21.971 1.00 87.94 88 VAL A C 1
ATOM 717 O O . VAL A 1 88 ? 21.231 1.775 -22.194 1.00 87.94 88 VAL A O 1
ATOM 720 N N . LEU A 1 89 ? 19.432 0.520 -21.674 1.00 85.50 89 LEU A N 1
ATOM 721 C CA . LEU A 1 89 ? 20.119 -0.758 -21.832 1.00 85.50 89 LEU A CA 1
ATOM 722 C C . LEU A 1 89 ? 20.193 -1.077 -23.325 1.00 85.50 89 LEU A C 1
ATOM 724 O O . LEU A 1 89 ? 19.176 -1.074 -24.015 1.00 85.50 89 LEU A O 1
ATOM 728 N N . ARG A 1 90 ? 21.400 -1.324 -23.829 1.00 86.94 90 ARG A N 1
ATOM 729 C CA . ARG A 1 90 ? 21.589 -1.988 -25.117 1.00 86.94 90 ARG A CA 1
ATOM 730 C C . ARG A 1 90 ? 22.042 -3.403 -24.811 1.00 86.94 90 ARG A C 1
ATOM 732 O O . ARG A 1 90 ? 23.081 -3.570 -24.177 1.00 86.94 90 ARG A O 1
ATOM 739 N N . ASP A 1 91 ? 21.222 -4.372 -25.197 1.00 81.94 91 ASP A N 1
ATOM 740 C CA . ASP A 1 91 ? 21.563 -5.787 -25.097 1.00 81.94 91 ASP A CA 1
ATOM 741 C C . ASP A 1 91 ? 22.836 -6.073 -25.918 1.00 81.94 91 ASP A C 1
ATOM 743 O O . ASP A 1 91 ? 23.075 -5.419 -26.940 1.00 81.94 91 ASP A O 1
ATOM 747 N N . PHE A 1 92 ? 23.671 -6.989 -25.416 1.00 65.69 92 PHE A N 1
ATOM 748 C CA . PHE A 1 92 ? 24.944 -7.409 -26.019 1.00 65.69 92 PHE A CA 1
ATOM 749 C C . PHE A 1 92 ? 24.748 -8.302 -27.246 1.00 65.69 92 PHE A C 1
ATOM 751 O O . PHE A 1 92 ? 23.835 -9.159 -27.211 1.00 65.69 92 PHE A O 1
#

Foldseek 3Di:
DQPDKDKDFAAAQQDWDWDAFPNDIDIADHGKIFIHNPSPDRPDMPPDDPDDDPDPPDPQDDDDPDDDDDCVRCVPVDPDDDDDDDDDDDDD

InterPro domains:
  IPR001944 Glycoside hydrolase, family 35 [PTHR23421] (3-87)
  IPR041392 Beta-galactosidase, beta-sandwich domain [PF17834] (3-48)

Sequence (92 aa):
MQNCVPFLSNYHMNAHAKVVFNKRHYTLPAWSTSILPDHRNAVYNTARYDEDTATYGDHGIITALGLLEQINVTRDTSDYLWYIISFVLRDF

Mean predicted aligned error: 11.65 Å

Solvent-accessible surface area (backbone atoms only — not comparable to full-atom values): 6499 Å² total; per-residue (Å²): 142,89,87,72,63,54,72,52,74,30,83,44,77,87,43,71,44,80,46,76,55,91,94,38,82,44,81,37,52,34,57,20,43,31,39,16,73,79,71,77,54,70,83,46,40,78,70,62,84,92,71,90,67,92,53,100,84,49,103,79,78,79,90,66,101,64,89,79,59,65,66,82,70,42,67,77,77,50,98,75,85,88,86,85,86,87,80,84,86,76,86,131

Secondary structure (DSSP, 8-state):
------EEEE--SS--EEEEETTEEEEEPTTEEEE-TTSS---EETT---S----TTSTT----SSPPPHHHHHTTS-S-------------